Protein AF-A0A1A7WUI3-F1 (afdb_monomer_lite)

Organism: NCBI:txid60296

Foldseek 3Di:
DPVLVVQQVVVVVCPVVVVDDDDPVCLVVNLVSLQVVLVVCVVVVVLVSSLVSLVRSPPSSPVVNCVSVVCPPPDPPPPPPPPDDDDDD

Sequence (89 aa):
MRYFDRAALFIEACLKFGVMEANDSSNKLIEAAFLDYARLLRTLGLREGAALWASRAGSAGEQLMEELFQGEGAVLGEEDVEVGQESTE

pLDDT: mean 83.45, std 20.52, range [39.12, 97.88]

Secondary structure (DSSP, 8-state):
---HHHHHHHHHHHHHTTSS---TTTHHHHHHHHHHHHHHHHHTT-HHHHHHHHHHTGGGGHHHHHHHHTTTTS---------------

Radius of gyration: 18.37 Å; chains: 1; bounding box: 56×27×49 Å

Structure (mmCIF, N/CA/C/O backbone):
data_AF-A0A1A7WUI3-F1
#
_entry.id   AF-A0A1A7WUI3-F1
#
loop_
_atom_site.group_PDB
_atom_site.id
_atom_site.type_symbol
_atom_site.label_atom_id
_atom_site.label_alt_id
_atom_site.label_comp_id
_atom_site.label_asym_id
_atom_site.label_entity_id
_atom_site.label_seq_id
_atom_site.pdbx_PDB_ins_code
_atom_site.Cartn_x
_atom_site.Cartn_y
_atom_site.Cartn_z
_atom_site.occupancy
_atom_site.B_iso_or_equiv
_atom_site.auth_seq_id
_atom_site.auth_comp_id
_atom_site.auth_asym_id
_atom_site.auth_atom_id
_atom_site.pdbx_PDB_model_num
ATOM 1 N N . MET A 1 1 ? -16.208 -7.876 -8.776 1.00 49.34 1 MET A N 1
ATOM 2 C CA . MET A 1 1 ? -15.055 -8.094 -7.878 1.00 49.34 1 MET A CA 1
ATOM 3 C C . MET A 1 1 ? -13.921 -7.206 -8.343 1.00 49.34 1 MET A C 1
ATOM 5 O O . MET A 1 1 ? -13.501 -7.344 -9.484 1.00 49.34 1 MET A O 1
ATOM 9 N N . ARG A 1 2 ? -13.487 -6.251 -7.522 1.00 69.25 2 ARG A N 1
ATOM 10 C CA . ARG A 1 2 ? -12.288 -5.462 -7.816 1.00 69.25 2 ARG A CA 1
ATOM 11 C C . ARG A 1 2 ? -11.090 -6.222 -7.230 1.00 69.25 2 ARG A C 1
ATOM 13 O O . ARG A 1 2 ? -11.064 -6.454 -6.030 1.00 69.25 2 ARG A O 1
ATOM 20 N N . TYR A 1 3 ? -10.162 -6.668 -8.078 1.00 85.12 3 TYR A N 1
ATOM 21 C CA . TYR A 1 3 ? -9.005 -7.507 -7.711 1.00 85.12 3 TYR A CA 1
ATOM 22 C C . TYR A 1 3 ? -7.830 -6.678 -7.164 1.00 85.12 3 TYR A C 1
ATOM 24 O O . TYR A 1 3 ? -6.693 -6.822 -7.617 1.00 85.12 3 TYR A O 1
ATOM 32 N N . PHE A 1 4 ? -8.116 -5.742 -6.259 1.00 84.56 4 PHE A N 1
ATOM 33 C CA . PHE A 1 4 ? -7.119 -4.800 -5.742 1.00 84.56 4 PHE A CA 1
ATOM 34 C C . PHE A 1 4 ? -6.062 -5.487 -4.881 1.00 84.56 4 PHE A C 1
ATOM 36 O O . PHE A 1 4 ? -4.880 -5.184 -5.000 1.00 84.56 4 PHE A O 1
ATOM 43 N N . ASP A 1 5 ? -6.492 -6.463 -4.086 1.00 89.00 5 ASP A N 1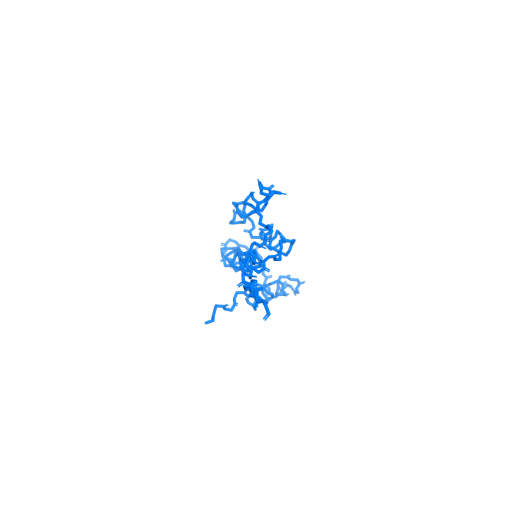
ATOM 44 C CA . ASP A 1 5 ? -5.650 -7.348 -3.286 1.00 89.00 5 ASP A CA 1
ATOM 45 C C . ASP A 1 5 ? -4.603 -8.060 -4.154 1.00 89.00 5 ASP A C 1
ATOM 47 O O . ASP A 1 5 ? -3.399 -7.963 -3.916 1.00 89.00 5 ASP A O 1
ATOM 51 N N . ARG A 1 6 ? -5.047 -8.718 -5.228 1.00 94.56 6 ARG A N 1
ATOM 52 C CA . ARG A 1 6 ? -4.162 -9.456 -6.135 1.00 94.56 6 ARG A CA 1
ATOM 53 C C . ARG A 1 6 ? -3.236 -8.523 -6.903 1.00 94.56 6 ARG A C 1
ATOM 55 O O . ARG A 1 6 ? -2.069 -8.856 -7.072 1.00 94.56 6 ARG A O 1
ATOM 62 N N . ALA A 1 7 ? -3.739 -7.375 -7.360 1.00 94.62 7 ALA A N 1
ATOM 63 C CA . ALA A 1 7 ? -2.935 -6.395 -8.083 1.00 94.62 7 ALA A CA 1
ATOM 64 C C . ALA A 1 7 ? -1.825 -5.809 -7.200 1.00 94.62 7 ALA A C 1
ATOM 66 O O . ALA A 1 7 ? -0.668 -5.804 -7.613 1.00 94.62 7 ALA A O 1
ATOM 67 N N . ALA A 1 8 ? -2.150 -5.378 -5.978 1.00 96.31 8 ALA A N 1
ATOM 68 C CA . ALA A 1 8 ? -1.179 -4.815 -5.044 1.00 96.31 8 ALA A CA 1
ATOM 69 C C . ALA A 1 8 ? -0.095 -5.837 -4.661 1.00 96.31 8 ALA A C 1
ATOM 71 O O . ALA A 1 8 ? 1.093 -5.529 -4.740 1.00 96.31 8 ALA A O 1
ATOM 72 N N . LEU A 1 9 ? -0.486 -7.076 -4.340 1.00 95.81 9 LEU A N 1
ATOM 73 C CA . LEU A 1 9 ? 0.459 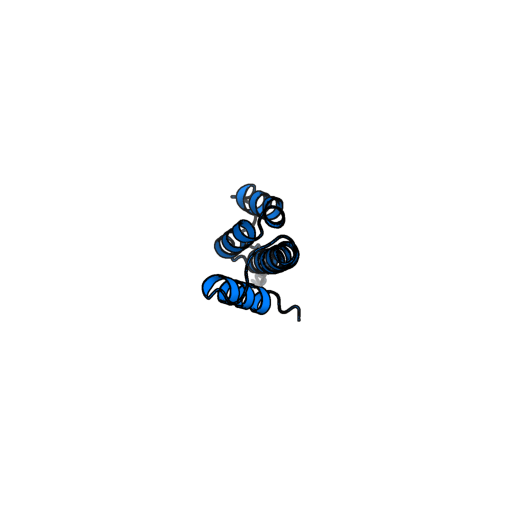-8.150 -4.012 1.00 95.81 9 LEU A CA 1
ATOM 74 C C . LEU A 1 9 ? 1.333 -8.551 -5.210 1.00 95.81 9 LEU A C 1
ATOM 76 O O . LEU A 1 9 ? 2.527 -8.807 -5.052 1.00 95.81 9 LEU A O 1
ATOM 80 N N . PHE A 1 10 ? 0.764 -8.589 -6.418 1.00 96.50 10 PHE A N 1
ATOM 81 C CA . PHE A 1 10 ? 1.523 -8.871 -7.636 1.00 96.50 10 PHE A CA 1
ATOM 82 C C . PHE A 1 10 ? 2.549 -7.772 -7.924 1.00 96.50 10 PHE A C 1
ATOM 84 O O . PHE A 1 10 ? 3.714 -8.076 -8.169 1.00 96.50 10 PHE A O 1
ATOM 91 N N . ILE A 1 11 ? 2.144 -6.502 -7.835 1.00 96.44 11 ILE A N 1
ATOM 92 C CA . ILE A 1 11 ? 3.038 -5.353 -8.015 1.00 96.44 11 ILE A CA 1
ATOM 93 C C . ILE A 1 11 ? 4.157 -5.370 -6.967 1.00 96.44 11 ILE A C 1
ATOM 95 O O . ILE A 1 11 ? 5.319 -5.209 -7.333 1.00 96.44 11 ILE A O 1
ATOM 99 N N . GLU A 1 12 ? 3.847 -5.626 -5.691 1.00 96.69 12 GLU A N 1
ATOM 100 C CA . GLU A 1 12 ? 4.864 -5.763 -4.638 1.00 96.69 12 GLU A CA 1
ATOM 101 C C . GLU A 1 12 ? 5.890 -6.851 -4.987 1.00 96.69 12 GLU A C 1
ATOM 103 O O . GLU A 1 12 ? 7.098 -6.630 -4.862 1.00 96.69 12 GLU A O 1
ATOM 108 N N . ALA A 1 13 ? 5.433 -8.008 -5.474 1.00 97.50 13 ALA A N 1
ATOM 109 C CA . ALA A 1 13 ? 6.324 -9.073 -5.917 1.00 97.50 13 ALA A CA 1
ATOM 110 C C . ALA A 1 13 ? 7.185 -8.633 -7.114 1.00 97.50 13 ALA A C 1
ATOM 112 O O . ALA A 1 13 ? 8.398 -8.843 -7.102 1.00 97.50 13 ALA A O 1
ATOM 113 N N . CYS A 1 14 ? 6.597 -7.984 -8.123 1.00 97.19 14 CYS A N 1
ATOM 114 C CA . CYS A 1 14 ? 7.343 -7.500 -9.283 1.00 97.19 14 CYS A CA 1
ATOM 115 C C . CYS A 1 14 ? 8.422 -6.480 -8.900 1.00 97.19 14 CYS A C 1
ATOM 117 O O . CYS A 1 14 ? 9.533 -6.574 -9.419 1.00 97.19 14 CYS A O 1
ATOM 119 N N . LEU A 1 15 ? 8.124 -5.563 -7.975 1.00 95.94 15 LEU A N 1
ATOM 120 C CA . LEU A 1 15 ? 9.094 -4.601 -7.444 1.00 95.94 15 LEU A CA 1
ATOM 121 C C . LEU A 1 15 ? 10.217 -5.313 -6.678 1.00 95.94 15 LEU A C 1
ATOM 123 O O . LEU A 1 15 ? 11.394 -5.051 -6.913 1.00 95.94 15 LEU A O 1
ATOM 127 N N . LYS A 1 16 ? 9.875 -6.269 -5.804 1.00 96.44 16 LYS A N 1
ATOM 128 C CA . LYS A 1 16 ? 10.850 -7.020 -4.995 1.00 96.44 16 LYS A CA 1
ATOM 129 C C . LYS A 1 16 ? 11.836 -7.833 -5.839 1.00 96.44 16 LYS A C 1
ATOM 131 O O . LYS A 1 16 ? 12.996 -7.966 -5.457 1.00 96.44 16 LYS A O 1
ATOM 136 N N . PHE A 1 17 ? 11.373 -8.400 -6.950 1.00 97.12 17 PHE A N 1
ATOM 137 C CA . PHE A 1 17 ? 12.189 -9.237 -7.833 1.00 97.12 17 PHE A CA 1
ATOM 138 C C . PHE A 1 17 ? 12.748 -8.487 -9.052 1.00 97.12 17 PHE A C 1
ATOM 140 O O . PHE A 1 17 ? 13.351 -9.118 -9.915 1.00 97.12 17 PHE A O 1
ATOM 147 N N . GLY A 1 18 ? 12.560 -7.164 -9.137 1.00 94.88 18 GLY A N 1
ATOM 148 C CA . GLY A 1 18 ? 13.083 -6.345 -10.237 1.00 94.88 18 GLY A CA 1
ATOM 149 C C . GLY A 1 18 ? 12.437 -6.622 -11.599 1.00 94.88 18 GLY A C 1
ATOM 150 O O . GLY A 1 18 ? 13.015 -6.307 -12.632 1.00 94.88 18 GLY A O 1
ATOM 151 N N . VAL A 1 19 ? 11.245 -7.227 -11.622 1.00 95.94 19 VAL A N 1
ATOM 152 C CA . VAL A 1 19 ? 10.448 -7.431 -12.848 1.00 95.94 19 VAL A CA 1
ATOM 153 C C . VAL A 1 19 ? 9.731 -6.136 -13.247 1.00 95.94 19 VAL A C 1
ATOM 155 O O . VAL A 1 19 ? 9.394 -5.935 -14.411 1.00 95.94 19 VAL A O 1
ATOM 158 N N . MET A 1 20 ? 9.496 -5.255 -12.273 1.00 93.88 20 MET A N 1
ATOM 159 C CA . MET A 1 20 ? 8.928 -3.925 -12.454 1.00 93.88 20 MET A CA 1
ATOM 160 C C . MET A 1 20 ? 9.776 -2.911 -11.691 1.00 93.88 20 MET A C 1
ATOM 162 O O . MET A 1 20 ? 10.228 -3.193 -10.584 1.00 93.88 20 MET A O 1
ATOM 166 N N . GLU A 1 21 ? 9.935 -1.720 -12.260 1.00 93.19 21 GLU A N 1
ATOM 167 C CA . GLU A 1 21 ? 10.579 -0.581 -11.609 1.00 93.19 21 GLU A CA 1
ATOM 168 C C . GLU A 1 21 ? 9.563 0.537 -11.365 1.00 93.19 21 GLU A C 1
ATOM 170 O O . GLU A 1 21 ? 8.674 0.786 -12.187 1.00 93.19 21 GLU A O 1
ATOM 175 N N . ALA A 1 22 ? 9.709 1.220 -10.232 1.00 92.25 22 ALA A N 1
ATOM 176 C CA . ALA A 1 22 ? 8.961 2.426 -9.907 1.00 92.25 22 ALA A CA 1
ATOM 177 C C . ALA A 1 22 ? 9.593 3.625 -10.634 1.00 92.25 22 ALA A C 1
ATOM 179 O O . ALA A 1 22 ? 10.741 3.984 -10.380 1.00 92.25 22 ALA A O 1
ATOM 180 N N . ASN A 1 23 ? 8.857 4.214 -11.571 1.00 93.06 23 ASN A N 1
ATOM 181 C CA . ASN A 1 23 ? 9.253 5.394 -12.334 1.00 93.06 23 ASN A CA 1
ATOM 182 C C . ASN A 1 23 ? 8.017 6.244 -12.653 1.00 93.06 23 ASN A C 1
ATOM 184 O O . ASN A 1 23 ? 6.889 5.847 -12.365 1.00 93.06 23 ASN A O 1
ATOM 188 N N . ASP A 1 24 ? 8.203 7.395 -13.294 1.00 90.62 24 ASP A N 1
ATOM 189 C CA . ASP A 1 24 ? 7.111 8.344 -13.558 1.00 90.62 24 ASP A CA 1
ATOM 190 C C . ASP A 1 24 ? 5.916 7.732 -14.310 1.00 90.62 24 ASP A C 1
ATOM 192 O O . ASP A 1 24 ? 4.775 8.168 -14.135 1.00 90.62 24 ASP A O 1
ATOM 196 N N . SER A 1 25 ? 6.156 6.703 -15.131 1.00 88.81 25 SER A N 1
ATOM 197 C CA . SER A 1 25 ? 5.107 6.016 -15.889 1.00 88.81 25 SER A CA 1
ATOM 198 C C . SER A 1 25 ? 4.366 4.947 -15.078 1.00 88.81 25 SER A C 1
ATOM 200 O O . SER A 1 25 ? 3.158 4.783 -15.256 1.00 88.81 25 SER A O 1
ATOM 202 N N . SER A 1 26 ? 5.053 4.242 -14.173 1.00 93.44 26 SER A N 1
ATOM 203 C CA . SER A 1 26 ? 4.481 3.154 -13.367 1.00 93.44 26 SER A CA 1
ATOM 204 C C . SER A 1 26 ? 3.958 3.619 -12.007 1.00 93.44 26 SER A C 1
ATOM 206 O O . SER A 1 26 ? 3.020 3.014 -11.489 1.00 93.44 26 SER A O 1
ATOM 208 N N . ASN A 1 27 ? 4.481 4.718 -11.453 1.00 94.44 27 ASN A N 1
ATOM 209 C CA . ASN A 1 27 ? 4.153 5.199 -10.108 1.00 94.44 27 ASN A CA 1
ATOM 210 C C . ASN A 1 27 ? 2.656 5.421 -9.919 1.00 94.44 27 ASN A C 1
ATOM 212 O O . ASN A 1 27 ? 2.088 4.904 -8.966 1.00 94.44 27 ASN A O 1
ATOM 216 N N . LYS A 1 28 ? 1.978 6.075 -10.870 1.00 93.81 28 LYS A N 1
ATOM 217 C CA . LYS A 1 28 ? 0.524 6.300 -10.775 1.00 93.81 28 LYS A CA 1
ATOM 218 C C . LYS A 1 28 ? -0.269 4.997 -10.645 1.00 93.81 28 LYS A C 1
ATOM 220 O O . LYS A 1 28 ? -1.264 4.954 -9.929 1.00 93.81 28 LYS A O 1
ATOM 225 N N . LEU A 1 29 ? 0.157 3.943 -11.345 1.00 93.31 29 LEU A N 1
ATOM 226 C CA . LEU A 1 29 ? -0.476 2.625 -11.273 1.00 93.31 29 LEU A CA 1
ATOM 227 C C . LEU A 1 29 ? -0.184 1.945 -9.930 1.00 93.31 29 LEU A C 1
ATOM 229 O O . LEU A 1 29 ? -1.100 1.400 -9.316 1.00 93.31 29 LEU A O 1
ATOM 233 N N . ILE A 1 30 ? 1.076 1.980 -9.489 1.00 96.19 30 ILE A N 1
ATOM 234 C CA . ILE A 1 30 ? 1.531 1.379 -8.229 1.00 96.19 30 ILE A CA 1
ATOM 235 C C . ILE A 1 30 ? 0.804 2.027 -7.045 1.00 96.19 30 ILE A C 1
ATOM 237 O O . ILE A 1 30 ? 0.184 1.327 -6.246 1.00 96.19 30 ILE A O 1
ATOM 241 N N . GLU A 1 31 ? 0.820 3.359 -6.975 1.00 96.19 31 GLU A N 1
ATOM 242 C CA . GLU A 1 31 ? 0.180 4.137 -5.914 1.00 96.19 31 GLU A CA 1
ATOM 243 C C . GLU A 1 31 ? -1.329 3.880 -5.860 1.00 96.19 31 GLU A C 1
ATOM 245 O O . GLU A 1 31 ? -1.866 3.605 -4.788 1.00 96.19 31 GLU A O 1
ATOM 250 N N . ALA A 1 32 ? -2.014 3.886 -7.010 1.00 95.44 32 ALA A N 1
ATOM 251 C CA . ALA A 1 32 ? -3.447 3.606 -7.067 1.00 95.44 32 ALA A CA 1
ATOM 252 C C . ALA A 1 32 ? -3.783 2.187 -6.580 1.00 95.44 32 ALA A C 1
ATOM 254 O O . ALA A 1 32 ? -4.698 2.013 -5.776 1.00 95.44 32 ALA A O 1
ATOM 255 N N . ALA A 1 33 ? -3.028 1.173 -7.021 1.00 96.19 33 ALA A N 1
ATOM 256 C CA . ALA A 1 33 ? -3.249 -0.209 -6.602 1.00 96.19 33 ALA A CA 1
ATOM 257 C C . ALA A 1 33 ? -3.022 -0.396 -5.093 1.00 96.19 33 ALA A C 1
ATOM 259 O O . ALA A 1 33 ? -3.809 -1.068 -4.424 1.00 96.19 33 ALA A O 1
ATOM 260 N N . PHE A 1 34 ? -1.969 0.217 -4.549 1.00 97.62 34 PHE A N 1
ATOM 261 C CA . PHE A 1 34 ? -1.660 0.145 -3.123 1.00 97.62 34 PHE A CA 1
ATOM 262 C C . PHE A 1 34 ? -2.696 0.894 -2.281 1.00 97.62 34 PHE A C 1
ATOM 264 O O . PHE A 1 34 ? -3.143 0.363 -1.265 1.00 97.62 34 PHE A O 1
ATOM 271 N N . LEU A 1 35 ? -3.145 2.073 -2.723 1.00 97.62 35 LEU A N 1
ATOM 272 C CA . LEU A 1 35 ? -4.187 2.841 -2.043 1.00 97.62 35 LEU A CA 1
ATOM 273 C C . LEU A 1 35 ? -5.530 2.102 -2.025 1.00 97.62 35 LEU A C 1
ATOM 275 O O . LEU A 1 35 ? -6.190 2.047 -0.987 1.00 97.62 35 LEU A O 1
ATOM 279 N N . ASP A 1 36 ? -5.946 1.520 -3.150 1.00 96.75 36 ASP A N 1
ATOM 280 C CA . ASP A 1 36 ? -7.202 0.771 -3.214 1.00 96.75 36 ASP A CA 1
ATOM 281 C C . ASP A 1 36 ? -7.161 -0.473 -2.318 1.00 96.75 36 ASP A C 1
ATOM 283 O O . ASP A 1 36 ? -8.158 -0.796 -1.661 1.00 96.75 36 ASP A O 1
ATOM 287 N N . TYR A 1 37 ? -6.002 -1.134 -2.210 1.00 97.06 37 TYR A N 1
ATOM 288 C CA . TYR A 1 37 ? -5.839 -2.233 -1.262 1.00 97.06 37 TYR A CA 1
ATOM 289 C C . TYR A 1 37 ? -5.831 -1.750 0.196 1.00 97.06 37 TYR A C 1
ATOM 291 O O . TYR A 1 37 ? -6.500 -2.343 1.041 1.00 97.06 37 TYR A O 1
ATOM 299 N N . ALA A 1 38 ? -5.174 -0.627 0.494 1.00 97.50 38 ALA A N 1
ATOM 300 C CA . ALA A 1 38 ? -5.201 -0.013 1.820 1.00 97.50 38 ALA A CA 1
ATOM 301 C C . ALA A 1 38 ? -6.631 0.340 2.267 1.00 97.50 38 ALA A C 1
ATOM 303 O O . ALA A 1 38 ? -7.020 0.062 3.403 1.00 97.50 38 ALA A O 1
ATOM 304 N N . ARG A 1 39 ? -7.449 0.892 1.361 1.00 96.00 39 ARG A N 1
ATOM 305 C CA . ARG A 1 39 ? -8.869 1.182 1.614 1.00 96.00 39 ARG A CA 1
ATOM 306 C C . ARG A 1 39 ? -9.662 -0.085 1.906 1.00 96.00 39 ARG A C 1
ATOM 308 O O . ARG A 1 39 ? -10.440 -0.092 2.855 1.00 96.00 39 ARG A O 1
ATOM 315 N N . LEU A 1 40 ? -9.441 -1.157 1.141 1.00 95.06 40 LEU A N 1
ATOM 316 C CA . LEU A 1 40 ? -10.067 -2.452 1.410 1.00 95.06 40 LEU A CA 1
ATOM 317 C C . LEU A 1 40 ? -9.711 -2.952 2.819 1.00 95.06 40 LEU A C 1
ATOM 319 O O . LEU A 1 40 ? -10.604 -3.299 3.587 1.00 95.06 40 LEU A O 1
ATOM 323 N N . LEU A 1 41 ? -8.431 -2.923 3.192 1.00 95.38 41 LEU A N 1
ATOM 324 C CA . LEU A 1 41 ? -7.981 -3.352 4.519 1.00 95.38 41 LEU A CA 1
ATOM 325 C C . LEU A 1 41 ? -8.614 -2.519 5.637 1.00 95.38 41 LEU A C 1
ATOM 327 O O . LEU A 1 41 ? -9.074 -3.086 6.626 1.00 95.38 41 LEU A O 1
ATOM 3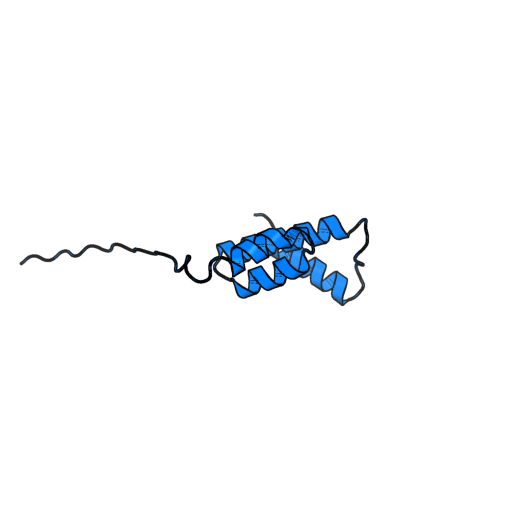31 N N . ARG A 1 42 ? -8.739 -1.199 5.449 1.00 94.94 42 ARG A N 1
ATOM 332 C CA . ARG A 1 42 ? -9.455 -0.330 6.391 1.00 94.94 42 ARG A CA 1
ATOM 333 C C . ARG A 1 42 ? -10.916 -0.752 6.550 1.00 94.94 42 ARG A C 1
ATOM 335 O O . ARG A 1 42 ? -11.381 -0.843 7.679 1.00 94.94 42 ARG A O 1
ATOM 342 N N . THR A 1 43 ? -11.635 -1.026 5.454 1.00 93.44 43 THR A N 1
ATOM 343 C CA . THR A 1 43 ? -13.048 -1.459 5.533 1.00 93.44 43 THR A CA 1
ATOM 344 C C . THR A 1 43 ? -13.232 -2.798 6.247 1.00 93.44 43 THR A C 1
ATOM 346 O O . THR A 1 43 ? -14.301 -3.057 6.781 1.00 93.44 43 THR A O 1
ATOM 349 N N . LEU A 1 44 ? -12.186 -3.627 6.285 1.00 93.38 44 LEU A N 1
ATOM 350 C CA . LEU A 1 44 ? -12.160 -4.903 6.999 1.00 93.38 44 LEU A CA 1
ATOM 351 C C . LEU A 1 44 ? -11.689 -4.770 8.459 1.00 93.38 44 LEU A C 1
ATOM 353 O O . LEU A 1 44 ? -11.523 -5.782 9.132 1.00 93.38 44 LEU A O 1
ATOM 357 N N . GLY A 1 45 ? -11.407 -3.555 8.942 1.00 93.44 45 GLY A N 1
ATOM 358 C CA . GLY A 1 45 ? -10.864 -3.322 10.286 1.00 93.44 45 GLY A CA 1
ATOM 359 C C . GLY A 1 45 ? -9.379 -3.676 10.446 1.00 93.44 45 GLY A C 1
ATOM 360 O O . GLY A 1 45 ? -8.840 -3.581 11.545 1.00 93.44 45 GLY A O 1
ATOM 361 N N . LEU A 1 46 ? -8.682 -4.042 9.364 1.00 94.69 46 LEU A N 1
ATOM 362 C CA . LEU A 1 46 ? -7.258 -4.397 9.369 1.00 94.69 46 LEU A CA 1
ATOM 363 C C . LEU A 1 46 ? -6.391 -3.135 9.304 1.00 94.69 46 LEU A C 1
ATOM 365 O O . LEU A 1 46 ? -5.794 -2.807 8.275 1.00 94.69 46 LEU A O 1
ATOM 369 N N . ARG A 1 47 ? -6.353 -2.401 10.414 1.00 94.94 47 ARG A N 1
ATOM 370 C CA . ARG A 1 47 ? -5.781 -1.055 10.509 1.00 94.94 47 ARG A CA 1
ATOM 371 C C . ARG A 1 47 ? -4.282 -0.997 10.210 1.00 94.94 47 ARG A C 1
ATOM 373 O O . ARG A 1 47 ? -3.858 -0.156 9.421 1.00 94.94 47 ARG A O 1
ATOM 380 N N . GLU A 1 48 ? -3.479 -1.882 10.793 1.00 96.00 48 GLU A N 1
ATOM 381 C CA . GLU A 1 48 ? -2.027 -1.929 10.573 1.00 96.00 48 GLU A CA 1
ATOM 382 C C . GLU A 1 48 ? -1.708 -2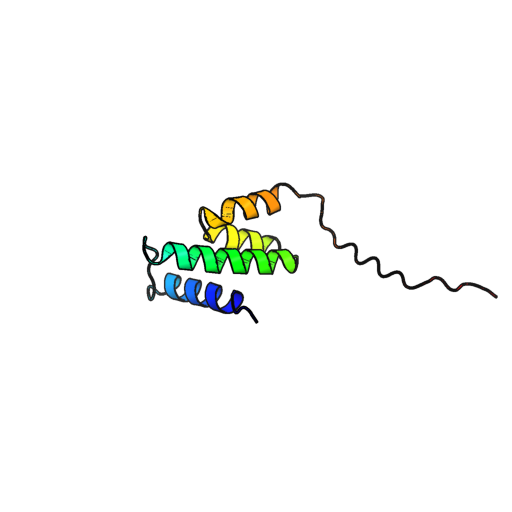.274 9.117 1.00 96.00 48 GLU A C 1
ATOM 384 O O . GLU A 1 48 ? -0.807 -1.694 8.511 1.00 96.00 48 GLU A O 1
ATOM 389 N N . GLY A 1 49 ? -2.496 -3.182 8.531 1.00 96.12 49 GLY A N 1
ATOM 390 C CA . GLY A 1 49 ? -2.417 -3.512 7.112 1.00 96.12 49 GLY A CA 1
ATOM 391 C C . GLY A 1 49 ? -2.753 -2.306 6.238 1.00 96.12 49 GLY A C 1
ATOM 392 O O . GLY A 1 49 ? -2.002 -1.983 5.320 1.00 96.12 49 GLY A O 1
ATOM 393 N N . ALA A 1 50 ? -3.842 -1.600 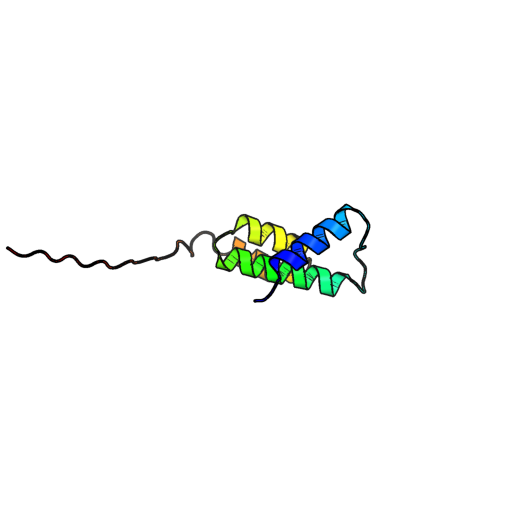6.543 1.00 97.31 50 ALA A N 1
ATOM 394 C CA . ALA A 1 50 ? -4.219 -0.386 5.830 1.00 97.31 50 ALA A CA 1
ATOM 395 C C . ALA A 1 50 ? -3.107 0.674 5.889 1.00 97.31 50 ALA A C 1
ATOM 397 O O . ALA A 1 50 ? -2.744 1.224 4.853 1.00 97.31 50 ALA A O 1
ATOM 398 N N . ALA A 1 51 ? -2.512 0.900 7.064 1.00 97.06 51 ALA A N 1
ATOM 399 C CA . ALA A 1 51 ? -1.406 1.840 7.233 1.00 97.06 51 ALA A CA 1
ATOM 400 C C . ALA A 1 51 ? -0.159 1.421 6.434 1.00 97.06 51 ALA A C 1
ATOM 402 O O . ALA A 1 51 ? 0.444 2.245 5.745 1.00 97.06 51 ALA A O 1
ATOM 403 N N . LEU A 1 52 ? 0.203 0.132 6.458 1.00 97.12 52 LEU A N 1
ATOM 404 C CA . LEU A 1 52 ? 1.321 -0.395 5.674 1.00 97.12 52 LEU A CA 1
ATOM 405 C C . LEU A 1 52 ? 1.146 -0.091 4.180 1.00 97.12 52 LEU A C 1
ATOM 407 O O . LEU A 1 52 ? 2.053 0.455 3.554 1.00 97.12 52 LEU A O 1
ATOM 411 N N . TRP A 1 53 ? -0.010 -0.419 3.605 1.00 97.81 53 TRP A N 1
ATOM 412 C CA . TRP A 1 53 ? -0.244 -0.221 2.173 1.00 97.81 53 TRP A CA 1
ATOM 413 C C . TRP A 1 53 ? -0.440 1.250 1.801 1.00 97.81 53 TRP A C 1
ATOM 415 O O . TRP A 1 53 ? 0.046 1.669 0.753 1.00 97.81 53 TRP A O 1
ATOM 425 N N . ALA A 1 54 ? -1.046 2.056 2.677 1.00 97.88 54 ALA A N 1
ATOM 426 C CA . ALA A 1 54 ? -1.161 3.498 2.478 1.00 97.88 54 ALA A CA 1
ATOM 427 C C . ALA A 1 54 ? 0.219 4.174 2.468 1.00 97.88 54 ALA A C 1
ATOM 429 O O . ALA A 1 54 ? 0.511 4.933 1.550 1.00 97.88 54 ALA A O 1
ATOM 430 N N . SER A 1 55 ? 1.116 3.829 3.400 1.00 96.88 55 SER A N 1
ATOM 431 C CA . SER A 1 55 ? 2.486 4.375 3.421 1.00 96.88 55 SER A CA 1
ATOM 432 C C . SER A 1 55 ? 3.293 4.063 2.154 1.00 96.88 55 SER A C 1
ATOM 434 O O . SER A 1 55 ? 4.182 4.819 1.771 1.00 96.88 55 SER A O 1
ATOM 436 N N . ARG A 1 56 ? 2.972 2.958 1.473 1.00 96.44 56 ARG A N 1
ATOM 437 C CA . ARG A 1 56 ? 3.612 2.557 0.214 1.00 96.44 56 ARG A CA 1
ATOM 438 C C . ARG A 1 56 ? 2.985 3.214 -1.012 1.00 96.44 56 ARG A C 1
ATOM 440 O O . ARG A 1 56 ? 3.613 3.224 -2.064 1.00 96.44 56 ARG A O 1
ATOM 447 N N . ALA A 1 57 ? 1.774 3.754 -0.890 1.00 96.44 57 ALA A N 1
ATOM 448 C CA . ALA A 1 57 ? 1.070 4.451 -1.963 1.00 96.44 57 ALA A CA 1
ATOM 449 C C . ALA A 1 57 ? 1.568 5.895 -2.180 1.00 96.44 57 ALA A C 1
ATOM 451 O O . ALA A 1 57 ? 0.921 6.663 -2.890 1.00 96.44 57 ALA A O 1
ATOM 452 N N . GLY A 1 58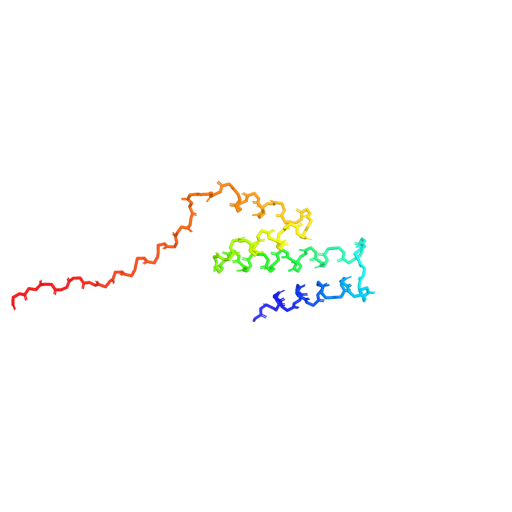 ? 2.693 6.276 -1.564 1.00 92.75 58 GLY A N 1
ATOM 453 C CA . GLY A 1 58 ? 3.278 7.606 -1.707 1.00 92.75 58 GLY A CA 1
ATOM 454 C C . GLY A 1 58 ? 2.301 8.707 -1.295 1.00 92.75 58 GLY A C 1
ATOM 455 O O . GLY A 1 58 ? 1.540 8.555 -0.337 1.00 92.75 58 GLY A O 1
ATOM 456 N N . SER A 1 59 ? 2.289 9.796 -2.065 1.00 93.88 59 SER A N 1
ATOM 457 C CA . SER A 1 59 ? 1.412 10.950 -1.811 1.00 93.88 59 SER A CA 1
ATOM 458 C C . SER A 1 59 ? -0.081 10.600 -1.854 1.00 93.88 59 SER A C 1
ATOM 460 O O . SER A 1 59 ? -0.887 11.194 -1.141 1.00 93.88 59 SER A O 1
ATOM 462 N N . ALA A 1 60 ? -0.470 9.579 -2.627 1.00 95.38 60 ALA A N 1
ATOM 463 C CA . ALA A 1 60 ? -1.861 9.143 -2.715 1.00 95.38 60 ALA A CA 1
ATOM 464 C C . ALA A 1 60 ? -2.375 8.521 -1.399 1.00 95.38 60 ALA A C 1
ATOM 466 O O . ALA A 1 60 ? -3.585 8.471 -1.169 1.00 95.38 60 ALA A O 1
ATOM 467 N N . GLY A 1 61 ? -1.470 8.042 -0.537 1.00 96.50 61 GLY A N 1
ATOM 468 C CA . GLY A 1 61 ? -1.789 7.417 0.745 1.00 96.50 61 GLY A CA 1
ATOM 469 C C . GLY A 1 61 ? -1.874 8.366 1.941 1.00 96.50 61 GLY A C 1
ATOM 470 O O . GLY A 1 61 ? -2.378 7.950 2.983 1.00 96.50 61 GLY A O 1
ATOM 471 N N . GLU A 1 62 ? -1.420 9.616 1.818 1.00 96.31 62 GLU A N 1
ATOM 472 C CA . GLU A 1 62 ? -1.266 10.546 2.950 1.00 96.31 62 GLU A CA 1
ATOM 473 C C . GLU A 1 62 ? -2.589 10.827 3.666 1.00 96.31 62 GLU A C 1
ATOM 475 O O . GLU A 1 62 ? -2.681 10.662 4.880 1.00 96.31 62 GLU A O 1
ATOM 480 N N . GLN A 1 63 ? -3.648 11.135 2.912 1.00 95.75 63 GLN A N 1
ATOM 481 C CA . GLN A 1 63 ? -4.972 11.379 3.487 1.00 95.75 63 GLN A CA 1
ATOM 482 C C . GLN A 1 63 ? -5.502 10.153 4.247 1.00 95.75 63 GLN A C 1
ATOM 484 O O . GLN A 1 63 ? -6.066 10.278 5.331 1.00 95.75 63 GLN A O 1
ATOM 489 N N . LEU A 1 64 ? -5.300 8.947 3.705 1.00 95.94 64 LEU A N 1
ATOM 490 C CA . LEU A 1 64 ? -5.730 7.721 4.377 1.00 95.94 64 LEU A CA 1
ATOM 491 C C . LEU A 1 64 ? -4.906 7.465 5.646 1.00 95.94 64 LEU A C 1
ATOM 493 O O . LEU A 1 64 ? -5.460 7.010 6.640 1.00 95.94 64 LEU A O 1
ATOM 497 N N . MET A 1 65 ? -3.606 7.764 5.630 1.00 96.06 65 MET A N 1
ATOM 498 C CA . MET A 1 65 ? -2.758 7.689 6.821 1.00 96.06 65 MET A CA 1
ATOM 499 C C . MET A 1 65 ? -3.254 8.652 7.900 1.00 96.06 65 MET A C 1
ATOM 501 O O . MET A 1 65 ? -3.439 8.234 9.039 1.00 96.06 65 MET A O 1
ATOM 505 N N . GLU A 1 66 ? -3.540 9.905 7.549 1.00 94.44 66 GLU A N 1
ATOM 506 C CA . GLU A 1 66 ? -4.129 10.876 8.472 1.00 94.44 66 GLU A CA 1
ATOM 507 C C . GLU A 1 66 ? -5.443 10.367 9.067 1.00 94.44 66 GLU A C 1
ATOM 509 O O . GLU A 1 66 ? -5.575 10.331 10.285 1.00 94.44 66 GLU A O 1
ATOM 514 N N . GLU A 1 67 ? -6.375 9.881 8.245 1.00 93.38 67 GLU A N 1
ATOM 515 C CA . GLU A 1 67 ? -7.651 9.326 8.719 1.00 93.38 67 GLU A CA 1
ATOM 516 C C . GLU A 1 67 ? -7.468 8.125 9.651 1.00 93.38 67 GLU A C 1
ATOM 518 O O . GLU A 1 67 ? -8.224 7.955 10.610 1.00 93.38 67 GLU A O 1
ATOM 523 N N . LEU A 1 68 ? -6.468 7.280 9.385 1.00 92.88 68 LEU A N 1
ATOM 524 C CA . LEU A 1 68 ? -6.124 6.197 10.289 1.00 92.88 68 LEU A CA 1
ATOM 525 C C . LEU A 1 68 ? -5.645 6.817 11.613 1.00 92.88 68 LEU A C 1
ATOM 527 O O . LEU A 1 68 ? -6.281 6.604 12.643 1.00 92.88 68 LEU A O 1
ATOM 531 N N . PHE A 1 69 ? -4.595 7.630 11.640 1.00 87.19 69 PHE A N 1
ATOM 532 C CA . PHE A 1 69 ? -3.976 8.084 12.896 1.00 87.19 69 PHE A CA 1
ATOM 533 C C . PHE A 1 69 ? -4.733 9.188 13.659 1.00 87.19 69 PHE A C 1
ATOM 535 O O . PHE A 1 69 ? -4.553 9.297 14.867 1.00 87.19 69 PHE A O 1
ATOM 542 N N . GLN A 1 70 ? -5.627 9.948 13.024 1.00 80.62 70 GLN A N 1
ATOM 543 C CA . GLN A 1 70 ? -6.439 10.991 13.675 1.00 80.62 70 GLN A CA 1
ATOM 544 C C . GLN A 1 70 ? -7.622 10.428 14.489 1.00 80.62 70 GLN A C 1
ATOM 546 O O . GLN A 1 70 ? -8.272 11.169 15.223 1.00 80.62 70 GLN A O 1
ATOM 551 N N . GLY A 1 71 ? -7.899 9.123 14.387 1.00 60.78 71 GLY A N 1
ATOM 552 C CA . GLY A 1 71 ? -9.078 8.472 14.964 1.00 60.78 71 GLY A CA 1
ATOM 553 C C . GLY A 1 71 ? -8.797 7.376 15.994 1.00 60.78 71 GLY A C 1
ATOM 554 O O . GLY A 1 71 ? -9.558 6.413 16.034 1.00 60.78 71 GLY A O 1
ATOM 555 N N . GLU A 1 72 ? -7.760 7.485 16.835 1.00 51.94 72 GLU A N 1
ATOM 556 C CA . GLU A 1 72 ? -7.433 6.515 17.912 1.00 51.94 72 GLU A CA 1
ATOM 557 C C . GLU A 1 72 ? -8.580 6.209 18.918 1.00 51.94 72 GLU A C 1
ATOM 559 O O . GLU A 1 72 ? -8.386 5.417 19.835 1.00 51.94 72 GLU A O 1
ATOM 564 N N . GLY A 1 73 ? -9.789 6.762 18.739 1.00 46.88 73 GLY A N 1
ATOM 565 C CA . GLY A 1 73 ? -10.962 6.503 19.580 1.00 46.88 73 GLY A CA 1
ATOM 566 C C . GLY A 1 73 ? -12.298 6.231 18.871 1.00 46.88 73 GLY A C 1
ATOM 567 O O . GLY A 1 73 ? -13.309 6.197 19.562 1.00 46.88 73 GLY A O 1
ATOM 568 N N . ALA A 1 74 ? -12.368 6.054 17.546 1.00 43.00 74 ALA A N 1
ATOM 569 C CA . ALA A 1 74 ? -13.671 5.963 16.867 1.00 43.00 74 ALA A CA 1
ATOM 570 C C . ALA A 1 74 ? -13.708 4.950 15.717 1.00 43.00 74 ALA A C 1
ATOM 572 O O . ALA A 1 74 ? -13.878 5.339 14.571 1.00 43.00 74 ALA A O 1
ATOM 573 N N . VAL A 1 75 ? -13.524 3.664 16.020 1.00 47.06 75 VAL A N 1
ATOM 574 C CA . VAL A 1 75 ? -14.201 2.532 15.350 1.00 47.06 75 VAL A CA 1
ATOM 575 C C . VAL A 1 75 ? -13.845 1.250 16.110 1.00 47.06 75 VAL A C 1
ATOM 577 O O . VAL A 1 75 ? -13.040 0.433 15.670 1.00 47.06 75 VAL A O 1
ATOM 580 N N . LEU A 1 76 ? -14.437 1.079 17.292 1.00 46.41 76 LEU A N 1
ATOM 581 C CA . LEU A 1 76 ? -14.875 -0.260 17.669 1.00 46.41 76 LEU A CA 1
ATOM 582 C C . LEU A 1 76 ? -16.197 -0.450 16.935 1.00 46.41 76 LEU A C 1
ATOM 584 O O . LEU A 1 76 ? -17.061 0.421 17.012 1.00 46.41 76 LEU A O 1
ATOM 588 N N . GLY A 1 77 ? -16.306 -1.516 16.148 1.00 43.00 77 GLY A N 1
ATOM 589 C CA . GLY A 1 77 ? -17.555 -1.856 15.490 1.00 43.00 77 GLY A CA 1
ATOM 590 C C . GLY A 1 77 ? -18.644 -2.013 16.541 1.00 43.00 77 GLY A C 1
ATOM 591 O O . GLY A 1 77 ? -18.593 -2.938 17.348 1.00 43.00 77 GLY A O 1
ATOM 592 N N . GLU A 1 78 ? -19.612 -1.103 16.527 1.00 42.53 78 GLU A N 1
ATOM 593 C CA . GLU A 1 78 ? -20.943 -1.355 17.062 1.00 42.53 78 GLU A CA 1
ATOM 594 C C . GLU A 1 78 ? -21.590 -2.404 16.150 1.00 42.53 78 GLU A C 1
ATOM 596 O O . GLU A 1 78 ? -22.357 -2.103 15.239 1.00 42.53 78 GLU A O 1
ATOM 601 N N . GLU A 1 79 ? -21.226 -3.667 16.360 1.00 46.94 79 GLU A N 1
ATOM 602 C CA . GLU A 1 79 ? -22.165 -4.755 16.130 1.00 46.94 79 GLU A CA 1
ATOM 603 C C . GLU A 1 79 ? -23.059 -4.831 17.374 1.00 46.94 79 GLU A C 1
ATOM 605 O O . GLU A 1 79 ? -22.931 -5.735 18.199 1.00 46.94 79 GLU A O 1
ATOM 610 N N . ASP A 1 80 ? -23.964 -3.856 17.521 1.00 39.12 80 ASP A N 1
ATOM 611 C CA . ASP A 1 80 ? -25.154 -4.019 18.355 1.00 39.12 80 ASP A CA 1
ATOM 612 C C . ASP A 1 80 ? -26.049 -5.059 17.674 1.00 39.12 80 ASP A C 1
ATOM 614 O O . ASP A 1 80 ? -26.978 -4.766 16.920 1.00 39.12 80 ASP A O 1
ATOM 618 N N . VAL A 1 81 ? -25.727 -6.327 17.912 1.00 43.69 81 VAL A N 1
ATOM 619 C CA . VAL A 1 81 ? -26.661 -7.426 17.707 1.00 43.69 81 VAL A CA 1
ATOM 620 C C . VAL A 1 81 ? -27.641 -7.379 18.881 1.00 43.69 81 VAL A C 1
ATOM 622 O O . VAL A 1 81 ? -27.464 -8.058 19.891 1.00 43.69 81 VAL A O 1
ATOM 625 N N . GLU A 1 82 ? -28.679 -6.546 18.755 1.00 45.00 82 GLU A N 1
ATOM 626 C CA . GLU A 1 82 ? -29.901 -6.667 19.555 1.00 45.00 82 GLU A CA 1
ATOM 627 C C . GLU A 1 82 ? -30.518 -8.050 19.287 1.00 45.00 82 GLU A C 1
ATOM 629 O O . GLU A 1 82 ? -31.246 -8.260 18.317 1.00 45.00 82 GLU A O 1
ATOM 634 N N . VAL A 1 83 ? -30.232 -9.024 20.152 1.00 44.62 83 VAL A N 1
ATOM 635 C CA . VAL A 1 83 ? -31.068 -10.220 20.295 1.00 44.62 83 VAL A CA 1
ATOM 636 C C . VAL A 1 83 ? -31.858 -10.047 21.581 1.00 44.62 83 VAL A C 1
ATOM 638 O O . VAL A 1 83 ? -31.305 -10.009 22.679 1.00 44.62 83 VAL A O 1
ATOM 641 N N . GLY A 1 84 ? -33.162 -9.856 21.385 1.00 44.88 84 GLY A N 1
ATOM 642 C CA . GLY A 1 84 ? -34.125 -9.421 22.380 1.00 44.88 84 GLY A CA 1
ATOM 643 C C . GLY A 1 84 ? -34.133 -10.243 23.663 1.00 44.88 84 GLY A C 1
ATOM 644 O O . GLY A 1 84 ? -34.098 -11.473 23.662 1.00 44.88 84 GLY A O 1
ATOM 645 N N . GLN A 1 85 ? -34.251 -9.517 24.771 1.00 47.06 85 GLN A N 1
ATOM 646 C CA . GLN A 1 85 ? -34.765 -10.048 26.020 1.00 47.06 85 GLN A CA 1
ATOM 647 C C . GLN A 1 85 ? -36.252 -10.363 25.834 1.00 47.06 85 GLN A C 1
ATOM 649 O O . GLN A 1 85 ? -37.073 -9.451 25.761 1.00 47.06 85 GLN A O 1
ATOM 654 N N . GLU A 1 86 ? -36.609 -11.642 25.802 1.00 42.72 86 GLU A N 1
ATOM 655 C CA . GLU A 1 86 ? -37.963 -12.076 26.134 1.00 42.72 86 GLU A CA 1
ATOM 656 C C . GLU A 1 86 ? -37.911 -12.729 27.520 1.00 42.72 86 GLU A C 1
ATOM 658 O O . GLU A 1 86 ? -37.571 -13.898 27.683 1.00 42.72 86 GLU A O 1
ATOM 663 N N . SER A 1 87 ? -38.183 -11.915 28.538 1.00 50.25 87 SER A N 1
ATOM 664 C CA . SER A 1 87 ? -38.634 -12.384 29.845 1.00 50.25 87 SER A CA 1
ATOM 665 C C . SER A 1 87 ? -40.141 -12.188 29.882 1.00 50.25 87 SER A C 1
ATOM 667 O O . SER A 1 87 ? -40.581 -11.050 29.740 1.00 50.25 87 SER A O 1
ATOM 669 N N . THR A 1 88 ? -40.924 -13.236 30.129 1.00 45.84 88 THR A N 1
ATOM 670 C CA . THR A 1 88 ? -41.976 -13.217 31.164 1.00 45.84 88 THR A CA 1
ATOM 671 C C . THR A 1 88 ? -42.606 -14.602 31.361 1.00 45.84 88 THR A C 1
ATOM 673 O O . THR A 1 88 ? -43.038 -15.226 30.401 1.00 45.84 88 THR A O 1
ATOM 676 N N . GLU A 1 89 ? -42.633 -14.987 32.645 1.00 43.62 89 GLU A N 1
ATOM 677 C CA . GLU A 1 89 ? -43.465 -15.984 33.361 1.00 43.62 89 GLU A CA 1
ATOM 678 C C . GLU A 1 89 ? -43.402 -17.482 33.015 1.00 43.62 89 GLU A C 1
ATOM 680 O O . GLU A 1 89 ? -43.890 -17.925 31.955 1.00 43.62 89 GLU A O 1
#